Protein AF-A0A2E0UG61-F1 (afdb_monomer_lite)

Foldseek 3Di:
DVVVVVVVVVVVVVVVVVVVPPPPPPPPVVPPPLVVLVVPDDALVSLLVNLVVLLVLLVVLQVLLVVLCVVLVVCPPDPVPVSNVVSNVSSVVSNVSSVVSNVSSVVSNVVSVVRVVVVVPDDD

pLDDT: mean 83.46, std 20.03, range [43.41, 98.88]

Sequence (124 aa):
MKKSMLILAALALTLLAFSLNREIPTSAQEEVDITVLIETADTPEDHLKIAEYYEEQAVMMEKKATLHASMAKAYQGGKMAGMSTHCKNLAKESEASAEQYRTMAAEHKKMAQQKQGQDSQQPQ

Secondary structure (DSSP, 8-state):
-HHHHHHHHHHHHHHHHHTT-------------HHHHHHH--SHHHHHHHHHHHHHHHHHHHHHHHHHHHHHHHTTTSTTTHHHHHHHHHHHHHHHHHHHHHHHHHHHHHHHHHHHHHHTTS--

Radius of gyration: 26.96 Å; chains: 1; bounding box: 40×72×64 Å

Structure (mmCIF, N/CA/C/O backbone):
data_AF-A0A2E0UG61-F1
#
_entry.id   AF-A0A2E0UG61-F1
#
loop_
_atom_site.group_PDB
_atom_site.id
_atom_site.type_symbol
_atom_site.label_atom_id
_atom_site.label_alt_id
_atom_site.label_comp_id
_atom_site.label_asym_id
_atom_site.label_entity_id
_atom_site.label_seq_id
_atom_site.pdbx_PDB_ins_code
_atom_site.Cartn_x
_atom_site.Cartn_y
_atom_site.Cartn_z
_atom_site.occupancy
_atom_site.B_iso_or_equiv
_atom_site.auth_seq_id
_atom_site.auth_comp_id
_atom_site.auth_asym_id
_atom_site.auth_atom_id
_atom_site.pdbx_PDB_model_num
ATOM 1 N N . MET A 1 1 ? -16.057 -65.402 -20.283 1.00 52.69 1 MET A N 1
ATOM 2 C CA . MET A 1 1 ? -15.468 -64.339 -21.133 1.00 52.69 1 MET A CA 1
ATOM 3 C C . MET A 1 1 ? -16.431 -63.181 -21.408 1.00 52.69 1 MET A C 1
ATOM 5 O O . MET A 1 1 ? -16.090 -62.061 -21.065 1.00 52.69 1 MET A O 1
ATOM 9 N N . LYS A 1 2 ? -17.648 -63.411 -21.931 1.00 46.62 2 LYS A N 1
ATOM 10 C CA . LYS A 1 2 ? -18.603 -62.327 -22.276 1.00 46.62 2 LYS A CA 1
ATOM 11 C C . LYS A 1 2 ? -19.078 -61.473 -21.079 1.00 46.62 2 LYS A C 1
ATOM 13 O O . LYS A 1 2 ? -19.183 -60.263 -21.201 1.00 46.62 2 LYS A O 1
ATOM 18 N N . LYS A 1 3 ? -19.297 -62.086 -19.907 1.00 43.41 3 LYS A N 1
ATOM 19 C CA . LYS A 1 3 ? -19.720 -61.377 -18.678 1.00 43.41 3 LYS A CA 1
ATOM 20 C C . LYS A 1 3 ? -18.589 -60.553 -18.043 1.00 43.41 3 LYS A C 1
ATOM 22 O O . LYS A 1 3 ? -18.827 -59.438 -17.606 1.00 43.41 3 LYS A O 1
ATOM 27 N N . SER A 1 4 ? -17.353 -61.058 -18.072 1.00 51.38 4 SER A N 1
ATOM 28 C CA . SER A 1 4 ? -16.170 -60.322 -17.594 1.00 51.38 4 SER A CA 1
ATOM 29 C C . SER A 1 4 ? -15.842 -59.116 -18.480 1.00 51.38 4 SER A C 1
ATOM 31 O O . SER A 1 4 ? -15.456 -58.075 -17.966 1.00 51.38 4 SER A O 1
ATOM 33 N N . MET A 1 5 ? -16.062 -59.222 -19.794 1.00 54.22 5 MET A N 1
ATOM 34 C CA . MET A 1 5 ? -15.855 -58.118 -20.739 1.00 54.22 5 MET A CA 1
ATOM 35 C C . MET A 1 5 ? -16.894 -56.990 -20.571 1.00 54.22 5 MET A C 1
ATOM 37 O O . MET A 1 5 ? -16.555 -55.824 -20.736 1.00 54.22 5 MET A O 1
ATOM 41 N N . LEU A 1 6 ? -18.128 -57.318 -20.166 1.00 51.66 6 LEU A N 1
ATOM 42 C CA . LEU A 1 6 ? -19.165 -56.324 -19.848 1.00 51.66 6 LEU A CA 1
ATOM 43 C C . LEU A 1 6 ? -18.900 -55.584 -18.523 1.00 51.66 6 LEU A C 1
ATOM 45 O O . LEU A 1 6 ? -19.199 -54.399 -18.420 1.00 51.66 6 LEU A O 1
ATOM 49 N N . ILE A 1 7 ? -18.289 -56.244 -17.533 1.00 55.03 7 ILE A N 1
ATOM 50 C CA . ILE A 1 7 ? -17.947 -55.623 -16.238 1.00 55.03 7 ILE A CA 1
ATOM 51 C C . ILE A 1 7 ? -16.745 -54.669 -16.374 1.00 55.03 7 ILE A C 1
ATOM 53 O O . ILE A 1 7 ? -16.743 -53.592 -15.784 1.00 55.03 7 ILE A O 1
ATOM 57 N N . LEU A 1 8 ? -15.757 -55.013 -17.208 1.00 53.53 8 LEU A N 1
ATOM 58 C CA . LEU A 1 8 ? -14.617 -54.136 -17.515 1.00 53.53 8 LEU A CA 1
ATOM 59 C C . LEU A 1 8 ? -15.028 -52.877 -18.298 1.00 53.53 8 LEU A C 1
ATOM 61 O O . LEU A 1 8 ? -14.494 -51.800 -18.040 1.00 53.53 8 LEU A O 1
ATOM 65 N N . ALA A 1 9 ? -16.010 -52.984 -19.199 1.00 54.81 9 ALA A N 1
ATOM 66 C CA . ALA A 1 9 ? -16.546 -51.829 -19.921 1.00 54.81 9 ALA A CA 1
ATOM 67 C C . ALA A 1 9 ? -17.337 -50.872 -19.004 1.00 54.81 9 ALA A C 1
ATOM 69 O O . ALA A 1 9 ? -17.247 -49.656 -19.165 1.00 54.81 9 ALA A O 1
ATOM 70 N N . ALA A 1 10 ? -18.059 -51.402 -18.010 1.00 55.44 10 ALA A N 1
ATOM 71 C CA . ALA A 1 10 ? -18.806 -50.589 -17.049 1.00 55.44 10 ALA A CA 1
ATOM 72 C C . ALA A 1 10 ? -17.887 -49.808 -16.087 1.00 55.44 10 ALA A C 1
ATOM 74 O O . ALA A 1 10 ? -18.161 -48.644 -15.805 1.00 55.44 10 ALA A O 1
ATOM 75 N N . LEU A 1 11 ? -16.766 -50.401 -15.645 1.00 56.28 11 LEU A N 1
ATOM 76 C CA . LEU A 1 11 ? -15.794 -49.720 -14.774 1.00 56.28 11 LEU A CA 1
ATOM 77 C C . LEU A 1 11 ? -15.042 -48.580 -15.484 1.00 56.28 11 LEU A C 1
ATOM 79 O O . LEU A 1 11 ? -14.756 -47.546 -14.876 1.00 56.28 11 LEU A O 1
ATOM 83 N N . ALA A 1 12 ? -14.733 -48.752 -16.772 1.00 55.75 12 ALA A N 1
ATOM 84 C CA . ALA A 1 12 ? -14.054 -47.729 -17.564 1.00 55.75 12 ALA A CA 1
ATOM 85 C C . ALA A 1 12 ? -14.943 -46.495 -17.806 1.00 55.75 12 ALA A C 1
ATOM 87 O O . ALA A 1 12 ? -14.446 -45.370 -17.830 1.00 55.75 12 ALA A O 1
ATOM 88 N N . LEU A 1 13 ? -16.263 -46.687 -17.918 1.00 52.41 13 LEU A N 1
ATOM 89 C CA . LEU A 1 13 ? -17.209 -45.593 -18.141 1.00 52.41 13 LEU A CA 1
ATOM 90 C C . LEU A 1 13 ? -17.455 -44.758 -16.871 1.00 52.41 13 LEU A C 1
ATOM 92 O O . LEU A 1 13 ? -17.623 -43.544 -16.955 1.00 52.41 13 LEU A O 1
ATOM 96 N N . THR A 1 14 ? -17.395 -45.374 -15.685 1.00 53.66 14 THR A N 1
ATOM 97 C CA . THR A 1 14 ? -17.521 -44.658 -14.402 1.00 53.66 14 THR A CA 1
ATOM 98 C C . THR A 1 14 ? -16.285 -43.831 -14.042 1.00 53.66 14 THR A C 1
ATOM 100 O O . THR A 1 14 ? -16.418 -42.769 -13.438 1.00 53.66 14 THR A O 1
ATOM 103 N N . LEU A 1 15 ? -15.085 -44.262 -14.451 1.00 53.94 15 LEU A N 1
ATOM 104 C CA . LEU A 1 15 ? -13.848 -43.502 -14.220 1.00 53.94 15 LEU A CA 1
ATOM 105 C C . LEU A 1 15 ? -13.757 -42.246 -15.101 1.00 53.94 15 LEU A C 1
ATOM 107 O O . LEU A 1 15 ? -13.208 -41.239 -14.662 1.00 53.94 15 LEU A O 1
ATOM 111 N N . LEU A 1 16 ? -14.349 -42.268 -16.301 1.00 51.47 16 LEU A N 1
ATOM 112 C CA . LEU A 1 16 ? -14.376 -41.109 -17.200 1.00 51.47 16 LEU A CA 1
ATOM 113 C C . LEU A 1 16 ? -15.360 -40.016 -16.737 1.00 51.47 16 LEU A C 1
ATOM 115 O O . LEU A 1 16 ? -15.136 -38.835 -16.989 1.00 51.47 16 LEU A O 1
ATOM 119 N N . ALA A 1 17 ? -16.424 -40.392 -16.019 1.00 53.03 17 ALA A N 1
ATOM 120 C CA . ALA A 1 17 ? -17.412 -39.452 -15.485 1.00 53.03 17 ALA A CA 1
ATOM 121 C C . ALA A 1 17 ? -16.924 -38.694 -14.233 1.00 53.03 17 ALA A C 1
ATOM 123 O O . ALA A 1 17 ? -17.369 -37.575 -13.983 1.00 53.03 17 ALA A O 1
ATOM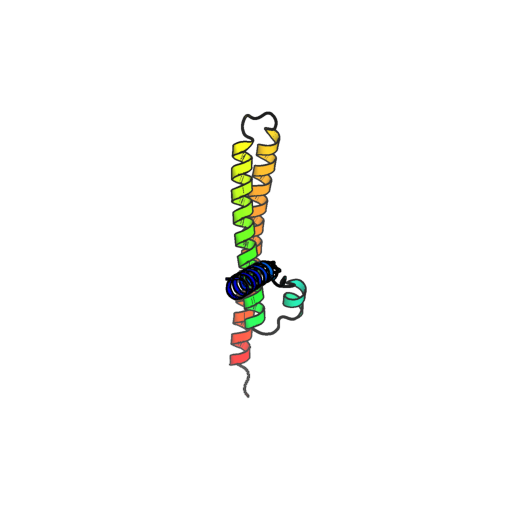 124 N N . PHE A 1 18 ? -15.983 -39.253 -13.463 1.00 49.22 18 PHE A N 1
ATOM 125 C CA . PHE A 1 18 ? -15.460 -38.595 -12.257 1.00 49.22 18 PHE A CA 1
ATOM 126 C C . PHE A 1 18 ? -14.503 -37.429 -12.573 1.00 49.22 18 PHE A C 1
ATOM 128 O O . PHE A 1 18 ? -14.308 -36.542 -11.747 1.00 49.22 18 PHE A O 1
ATOM 135 N N . SER A 1 19 ? -13.931 -37.377 -13.781 1.00 52.84 19 SER A N 1
ATOM 136 C CA . SER A 1 19 ? -13.015 -36.301 -14.189 1.00 52.84 19 SER A CA 1
ATOM 137 C C . SER A 1 19 ? -13.705 -34.999 -14.620 1.00 52.84 19 SER A C 1
ATOM 139 O O . SER A 1 19 ? -13.014 -34.003 -14.817 1.00 52.84 19 SER A O 1
ATOM 141 N N . LEU A 1 20 ? -15.037 -34.977 -14.752 1.00 53.56 20 LEU A N 1
ATOM 142 C CA . LEU A 1 20 ? -15.787 -33.794 -15.204 1.00 53.56 20 LEU A CA 1
ATOM 143 C C . LEU A 1 20 ? -16.350 -32.930 -14.061 1.00 53.56 20 LEU A C 1
ATOM 145 O O . LEU A 1 20 ? -16.763 -31.807 -14.318 1.00 53.56 20 LEU A O 1
ATOM 149 N N . ASN A 1 21 ? -16.307 -33.403 -12.810 1.00 51.12 21 ASN A N 1
ATOM 150 C CA . ASN A 1 21 ? -16.753 -32.651 -11.623 1.00 51.12 21 ASN A CA 1
ATOM 151 C C . ASN A 1 21 ? -15.581 -32.115 -10.798 1.00 51.12 21 ASN A C 1
ATOM 153 O O . ASN A 1 21 ? -15.651 -32.013 -9.574 1.00 51.12 21 ASN A O 1
ATOM 157 N N . ARG A 1 22 ? -14.461 -31.805 -11.452 1.00 51.28 22 ARG A N 1
ATOM 158 C CA . ARG A 1 22 ? -13.411 -31.043 -10.793 1.00 51.28 22 ARG A CA 1
ATOM 159 C C . ARG A 1 22 ? -13.843 -29.585 -10.860 1.00 51.28 22 ARG A C 1
ATOM 161 O O . ARG A 1 22 ? -13.502 -28.892 -11.813 1.00 51.28 22 ARG A O 1
ATOM 168 N N . GLU A 1 23 ? -14.635 -29.157 -9.878 1.00 54.59 23 GLU A N 1
ATOM 169 C CA . GLU A 1 23 ? -14.790 -27.737 -9.586 1.00 54.59 23 GLU A CA 1
ATOM 170 C C . GLU A 1 23 ? -13.373 -27.193 -9.427 1.00 54.59 23 GLU A C 1
ATOM 172 O O . GLU A 1 23 ? -12.659 -27.522 -8.480 1.00 54.59 23 GLU A O 1
ATOM 177 N N . ILE A 1 24 ? -12.896 -26.475 -10.443 1.00 58.31 24 ILE A N 1
ATOM 178 C CA . ILE A 1 24 ? -11.732 -25.625 -10.276 1.00 58.31 24 ILE A CA 1
ATOM 179 C C . ILE A 1 24 ? -12.219 -24.626 -9.235 1.00 58.31 24 ILE A C 1
ATOM 181 O O . ILE A 1 24 ? -13.191 -23.928 -9.538 1.00 58.31 24 ILE A O 1
ATOM 185 N N . PRO A 1 25 ? -11.639 -24.570 -8.021 1.00 51.81 25 PRO A N 1
ATOM 186 C CA . PRO A 1 25 ? -11.906 -23.453 -7.145 1.00 51.81 25 PRO A CA 1
ATOM 187 C C . PRO A 1 25 ? -11.392 -22.231 -7.900 1.00 51.81 25 PRO A C 1
ATOM 189 O O . PRO A 1 25 ? -10.201 -21.917 -7.897 1.00 51.81 25 PRO A O 1
ATOM 192 N N . THR A 1 26 ? -12.285 -21.583 -8.644 1.00 46.66 26 THR A N 1
ATOM 193 C CA . THR A 1 26 ? -12.119 -20.196 -9.019 1.00 46.66 26 THR A CA 1
ATOM 194 C C . THR A 1 26 ? -11.966 -19.522 -7.679 1.00 46.66 26 THR A C 1
ATOM 196 O O . THR A 1 26 ? -12.902 -19.494 -6.885 1.00 46.66 26 THR A O 1
ATOM 199 N N . SER A 1 27 ? -10.751 -19.069 -7.394 1.00 51.16 27 SER A N 1
ATOM 200 C CA . SER A 1 27 ? -10.469 -18.152 -6.305 1.00 51.16 27 SER A CA 1
ATOM 201 C C . SER A 1 27 ? -11.178 -16.833 -6.625 1.00 51.16 27 SER A C 1
ATOM 203 O O . SER A 1 27 ? -10.537 -15.821 -6.889 1.00 51.16 27 SER A O 1
ATOM 205 N N . ALA A 1 28 ? -12.509 -16.846 -6.633 1.00 47.16 28 ALA A N 1
ATOM 206 C CA . ALA A 1 28 ? -13.290 -15.710 -6.219 1.00 47.16 28 ALA A CA 1
ATOM 207 C C . ALA A 1 28 ? -12.990 -15.607 -4.725 1.00 47.16 28 ALA A C 1
ATOM 209 O O . ALA A 1 28 ? -13.673 -16.197 -3.894 1.00 47.16 28 ALA A O 1
ATOM 210 N N . GLN A 1 29 ? -11.855 -14.974 -4.409 1.00 51.19 29 GLN A N 1
ATOM 211 C CA . GLN A 1 29 ? -11.703 -14.340 -3.111 1.00 51.19 29 GLN A CA 1
ATOM 212 C C . GLN A 1 29 ? -12.972 -13.504 -2.976 1.00 51.19 29 GLN A C 1
ATOM 214 O O . GLN A 1 29 ? -13.282 -12.740 -3.892 1.00 51.19 29 GLN A O 1
ATOM 219 N N . GLU A 1 30 ? -13.753 -13.744 -1.932 1.00 57.78 30 GLU A N 1
ATOM 220 C CA . GLU A 1 30 ? -14.833 -12.839 -1.574 1.00 57.78 30 GLU A CA 1
ATOM 221 C C . GLU A 1 30 ? -14.197 -11.451 -1.475 1.00 57.78 30 GLU A C 1
ATOM 223 O O . GLU A 1 30 ? -13.320 -11.222 -0.642 1.00 57.78 30 GLU A O 1
ATOM 228 N N . GLU A 1 31 ? -14.492 -10.589 -2.450 1.00 64.69 31 GLU A N 1
ATOM 229 C CA . GLU A 1 31 ? -13.857 -9.283 -2.543 1.00 64.69 31 GLU A CA 1
ATOM 230 C C . GLU A 1 31 ? -14.373 -8.480 -1.354 1.00 64.69 31 GLU A C 1
ATOM 232 O O . GLU A 1 31 ? -15.559 -8.156 -1.282 1.00 64.69 31 GLU A O 1
ATOM 237 N N . VAL A 1 32 ? -13.502 -8.246 -0.370 1.00 73.44 32 VAL A N 1
ATOM 238 C CA . VAL A 1 32 ? -13.841 -7.431 0.793 1.00 73.44 32 VAL A CA 1
ATOM 239 C C . VAL A 1 32 ? -14.184 -6.043 0.274 1.00 73.44 32 VAL A C 1
ATOM 241 O O . VAL A 1 32 ? -13.309 -5.323 -0.211 1.00 73.44 32 VAL A O 1
ATOM 244 N N . ASP A 1 33 ? -15.455 -5.663 0.383 1.00 90.19 33 ASP A N 1
ATOM 245 C CA . ASP A 1 33 ? -15.863 -4.298 0.097 1.00 90.19 33 ASP A CA 1
ATOM 246 C C . ASP A 1 33 ? -15.366 -3.399 1.231 1.00 90.19 33 ASP A C 1
ATOM 248 O O . ASP A 1 33 ? -16.001 -3.226 2.276 1.00 90.19 33 ASP A O 1
ATOM 252 N N . ILE A 1 34 ? -14.174 -2.845 1.021 1.00 93.94 34 ILE A N 1
ATOM 253 C CA . ILE A 1 34 ? -13.533 -1.954 1.979 1.00 93.94 34 ILE A CA 1
ATOM 254 C C . ILE A 1 34 ? -14.397 -0.727 2.285 1.00 93.94 34 ILE A C 1
ATOM 256 O O . ILE A 1 34 ? -14.310 -0.194 3.388 1.00 93.94 34 ILE A O 1
ATOM 260 N N . THR A 1 35 ? -15.245 -0.284 1.349 1.00 95.06 35 THR A N 1
ATOM 261 C CA . THR A 1 35 ? -16.105 0.884 1.572 1.00 95.06 35 THR A CA 1
ATOM 262 C C . THR A 1 35 ? -17.159 0.578 2.626 1.00 95.06 35 THR A C 1
ATOM 264 O O . THR A 1 35 ? -17.264 1.320 3.600 1.00 95.06 35 THR A O 1
ATOM 267 N N . VAL A 1 36 ? -17.820 -0.580 2.523 1.00 94.44 36 VAL A N 1
ATOM 268 C CA . VAL A 1 36 ? -18.751 -1.073 3.546 1.00 94.44 36 VAL A CA 1
ATOM 269 C C . VAL A 1 36 ? -18.034 -1.245 4.881 1.00 94.44 36 VAL A C 1
ATOM 271 O O . VAL A 1 36 ? -18.524 -0.770 5.900 1.00 94.44 36 VAL A O 1
ATOM 274 N N . LEU A 1 37 ? -16.848 -1.863 4.888 1.00 94.00 37 LEU A N 1
ATOM 275 C CA . LEU A 1 37 ? -16.105 -2.091 6.127 1.00 94.00 37 LEU A CA 1
ATOM 276 C C . LEU A 1 37 ? -15.747 -0.771 6.833 1.00 94.00 37 LEU A C 1
ATOM 278 O O . LEU A 1 37 ? -15.881 -0.685 8.050 1.00 94.00 37 LEU A O 1
ATOM 282 N N . ILE A 1 38 ? -15.345 0.263 6.085 1.00 96.31 38 ILE A N 1
ATOM 283 C CA . ILE A 1 38 ? -15.078 1.610 6.617 1.00 96.31 38 ILE A CA 1
ATOM 284 C C . ILE A 1 38 ? -16.352 2.261 7.159 1.00 96.31 38 ILE A C 1
ATOM 286 O O . ILE A 1 38 ? -16.313 2.854 8.234 1.00 96.31 38 ILE A O 1
ATOM 290 N N . GLU A 1 39 ? -17.464 2.166 6.428 1.00 96.94 39 GLU A N 1
ATOM 291 C CA . GLU A 1 39 ? -18.738 2.780 6.814 1.00 96.94 39 GLU A CA 1
ATOM 292 C C . GLU A 1 39 ? -19.334 2.158 8.080 1.00 96.94 39 GLU A C 1
ATOM 294 O O . GLU A 1 39 ? -19.957 2.863 8.875 1.00 96.94 39 GLU A O 1
ATOM 299 N N . THR A 1 40 ? -19.147 0.851 8.279 1.00 95.62 40 THR A N 1
ATOM 300 C CA . THR A 1 40 ? -19.785 0.107 9.371 1.00 95.62 40 THR A CA 1
ATOM 301 C C . THR A 1 40 ? -18.861 -0.221 10.541 1.00 95.62 40 THR A C 1
ATOM 303 O O . THR A 1 40 ? -19.325 -0.832 11.501 1.00 95.62 40 THR A O 1
ATOM 306 N N . ALA A 1 41 ? -17.569 0.115 10.479 1.00 96.50 41 ALA A N 1
ATOM 307 C CA . ALA A 1 41 ? -16.621 -0.237 11.535 1.00 96.50 41 ALA A CA 1
ATOM 308 C C . ALA A 1 41 ? -16.972 0.429 12.870 1.00 96.50 41 ALA A C 1
ATOM 310 O O . ALA A 1 41 ? -16.968 1.655 12.987 1.00 96.50 41 ALA A O 1
ATOM 311 N N . ASP A 1 42 ? -17.202 -0.394 13.894 1.00 95.44 42 ASP A N 1
ATOM 312 C CA . ASP A 1 42 ? -17.493 0.091 15.244 1.00 95.44 42 ASP A CA 1
ATOM 313 C C . ASP A 1 42 ? -16.698 -0.637 16.329 1.00 95.44 42 ASP A C 1
ATOM 315 O O . ASP A 1 42 ? -16.421 -0.071 17.383 1.00 95.44 42 ASP A O 1
ATOM 319 N N . THR A 1 43 ? -16.258 -1.865 16.086 1.00 96.25 43 THR A N 1
ATOM 320 C CA . THR A 1 43 ? -15.468 -2.604 17.075 1.00 96.25 43 THR A CA 1
ATOM 321 C C . THR A 1 43 ? -13.966 -2.410 16.847 1.00 96.25 43 THR A C 1
ATOM 323 O O . THR A 1 43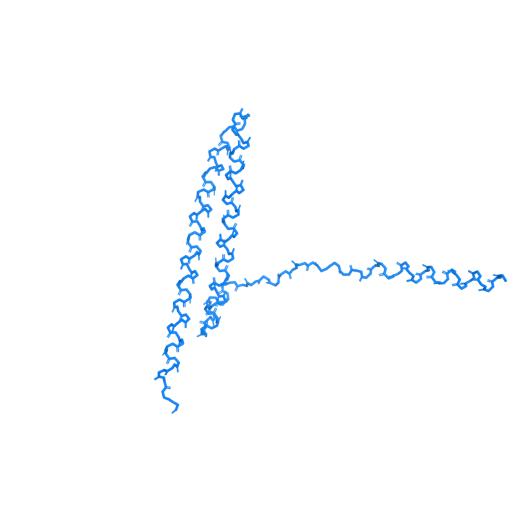 ? -13.533 -2.097 15.729 1.00 96.25 43 THR A O 1
ATOM 326 N N . PRO A 1 44 ? -13.122 -2.608 17.876 1.00 97.62 44 PRO A N 1
ATOM 327 C CA . PRO A 1 44 ? -11.680 -2.709 17.677 1.00 97.62 44 PRO A CA 1
ATOM 328 C C . PRO A 1 44 ? -11.294 -3.705 16.580 1.00 97.62 44 PRO A C 1
ATOM 330 O O . PRO A 1 44 ? -10.401 -3.431 15.779 1.00 97.62 44 PRO A O 1
ATOM 333 N N . GLU A 1 45 ? -11.988 -4.839 16.518 1.00 96.31 45 GLU A N 1
ATOM 334 C CA . GLU A 1 45 ? -11.773 -5.895 15.536 1.00 96.31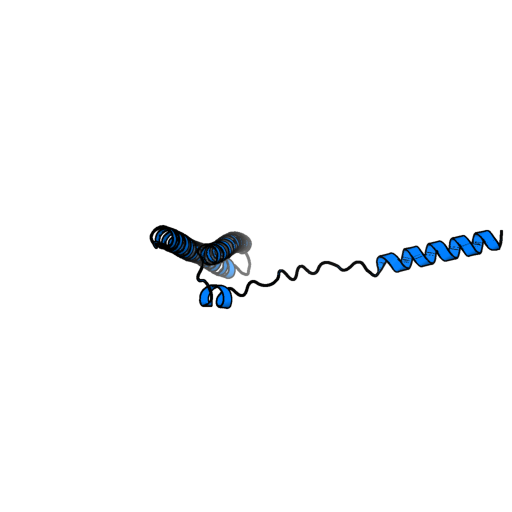 45 GLU A CA 1
ATOM 335 C C . GLU A 1 45 ? -12.070 -5.417 14.110 1.00 96.31 45 GLU A C 1
ATOM 337 O O . GLU A 1 45 ? -11.315 -5.748 13.195 1.00 96.31 45 GLU A O 1
ATOM 342 N N . ASP A 1 46 ? -13.109 -4.603 13.905 1.00 96.56 46 ASP A N 1
ATOM 343 C CA . ASP A 1 46 ? -13.421 -4.035 12.586 1.00 96.56 46 ASP A CA 1
ATOM 344 C C . ASP A 1 46 ? -12.312 -3.098 12.106 1.00 96.56 46 ASP A C 1
ATOM 346 O O . ASP A 1 46 ? -11.841 -3.206 10.972 1.00 96.56 46 ASP A O 1
ATOM 350 N N . HIS A 1 47 ? -11.820 -2.223 12.987 1.00 97.88 47 HIS A N 1
ATOM 351 C CA . HIS A 1 47 ? -10.698 -1.354 12.644 1.00 97.88 47 HIS A CA 1
ATOM 352 C C . HIS A 1 47 ? -9.415 -2.152 12.366 1.00 97.88 47 HIS A C 1
ATOM 354 O O . HIS A 1 47 ? -8.665 -1.790 11.460 1.00 97.88 47 HIS A O 1
ATOM 360 N N . LEU A 1 48 ? -9.162 -3.254 13.078 1.00 97.81 48 LEU A N 1
ATOM 361 C CA . LEU A 1 48 ? -8.015 -4.121 12.791 1.00 97.81 48 LEU A CA 1
ATOM 362 C C . LEU A 1 48 ? -8.127 -4.811 11.425 1.00 97.81 48 LEU A C 1
ATOM 364 O O . LEU A 1 48 ? -7.123 -4.873 10.717 1.00 97.81 48 LEU A O 1
ATOM 368 N N . LYS A 1 49 ? -9.324 -5.247 11.013 1.00 96.88 49 LYS A N 1
ATOM 369 C CA . LYS A 1 49 ? -9.552 -5.800 9.664 1.00 96.88 49 LYS A CA 1
ATOM 370 C C . LYS A 1 49 ? -9.279 -4.770 8.567 1.00 96.88 49 LYS A C 1
ATOM 372 O O . LYS A 1 49 ? -8.632 -5.087 7.574 1.00 96.88 49 LYS A O 1
ATOM 377 N N . ILE A 1 50 ? -9.713 -3.519 8.751 1.00 97.75 50 ILE A N 1
ATOM 378 C CA . ILE A 1 50 ? -9.402 -2.439 7.795 1.00 97.75 50 ILE A CA 1
ATOM 379 C C . ILE A 1 50 ? -7.892 -2.190 7.731 1.00 97.75 50 ILE A C 1
ATOM 381 O O . ILE A 1 50 ? -7.332 -1.986 6.654 1.00 97.75 50 ILE A O 1
ATOM 385 N N . ALA A 1 51 ? -7.217 -2.216 8.882 1.00 98.31 51 ALA A N 1
ATOM 386 C CA . ALA A 1 51 ? -5.774 -2.051 8.915 1.00 98.31 51 ALA A CA 1
ATOM 387 C C . ALA A 1 51 ? -5.049 -3.175 8.165 1.00 98.31 51 ALA A C 1
ATOM 389 O O . ALA A 1 51 ? -4.108 -2.890 7.432 1.00 98.31 51 ALA A O 1
ATOM 390 N N . GLU A 1 52 ? -5.485 -4.425 8.324 1.00 97.75 52 GLU A N 1
ATOM 391 C CA . GLU A 1 52 ? -4.951 -5.570 7.582 1.00 97.75 52 GLU A CA 1
ATOM 392 C C . GLU A 1 52 ? -5.134 -5.396 6.071 1.00 97.75 52 GLU A C 1
ATOM 394 O O . GLU A 1 52 ? -4.148 -5.481 5.340 1.00 97.75 52 GLU A O 1
ATOM 399 N N . TYR A 1 53 ? -6.337 -5.024 5.620 1.00 97.31 53 TYR A N 1
ATOM 400 C CA . TYR A 1 53 ? -6.589 -4.713 4.211 1.00 97.31 53 TYR A CA 1
ATOM 401 C C . TYR A 1 53 ? -5.593 -3.676 3.676 1.00 97.31 53 TYR A C 1
ATOM 403 O O . TYR A 1 53 ? -4.956 -3.885 2.645 1.00 97.31 53 TYR A O 1
ATOM 411 N N . TYR A 1 54 ? -5.391 -2.561 4.381 1.00 98.38 54 TYR A N 1
ATOM 412 C CA . TYR A 1 54 ? -4.447 -1.546 3.917 1.00 98.38 54 TYR A CA 1
ATOM 413 C C . TYR A 1 54 ? -2.983 -2.008 3.948 1.00 98.38 54 TYR A C 1
ATOM 415 O O . TYR A 1 54 ? -2.218 -1.627 3.063 1.00 98.38 54 TYR A O 1
ATOM 423 N N . GLU A 1 55 ? -2.574 -2.867 4.885 1.00 98.62 55 GLU A N 1
ATOM 424 C CA . GLU A 1 55 ? -1.234 -3.474 4.849 1.00 98.62 55 GLU A CA 1
ATOM 425 C C . GLU A 1 55 ? -1.055 -4.382 3.624 1.00 98.62 55 GLU A C 1
ATOM 427 O O . GLU A 1 55 ? -0.007 -4.343 2.972 1.00 98.62 55 GLU A O 1
ATOM 432 N N . GLU A 1 56 ? -2.076 -5.158 3.255 1.00 97.69 56 GLU A N 1
ATOM 433 C C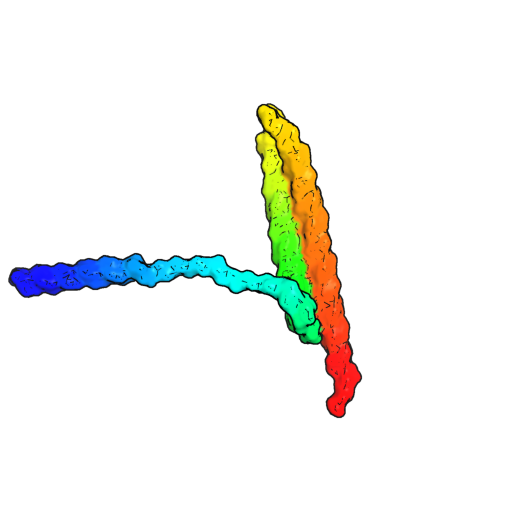A . GLU A 1 56 ? -2.052 -5.966 2.034 1.00 97.69 56 GLU A CA 1
ATOM 434 C C . GLU A 1 56 ? -1.928 -5.087 0.784 1.00 97.69 56 GLU A C 1
ATOM 436 O O . GLU A 1 56 ? -1.090 -5.355 -0.086 1.00 97.69 56 GLU A O 1
ATOM 441 N N . GLN A 1 57 ? -2.681 -3.984 0.722 1.00 97.81 57 GLN A N 1
ATOM 442 C CA . GLN A 1 57 ? -2.587 -3.022 -0.378 1.00 97.81 57 GLN A CA 1
ATOM 443 C C . GLN A 1 57 ? -1.204 -2.364 -0.450 1.00 97.81 57 GLN A C 1
ATOM 445 O O . GLN A 1 57 ? -0.662 -2.211 -1.551 1.00 97.81 57 GLN A O 1
ATOM 450 N N . ALA A 1 58 ? -0.586 -2.048 0.692 1.00 98.69 58 ALA A N 1
ATOM 451 C CA . ALA A 1 58 ? 0.782 -1.540 0.739 1.00 98.69 58 ALA A CA 1
ATOM 452 C C . ALA A 1 58 ? 1.776 -2.541 0.131 1.00 98.69 58 ALA A C 1
ATOM 454 O O . ALA A 1 58 ? 2.539 -2.188 -0.771 1.00 98.69 58 ALA A O 1
ATOM 455 N N . VAL A 1 59 ? 1.709 -3.812 0.539 1.00 98.62 59 VAL A N 1
ATOM 456 C CA . VAL A 1 59 ? 2.554 -4.887 -0.012 1.00 98.62 59 VAL A CA 1
ATOM 457 C C . VAL A 1 59 ? 2.318 -5.066 -1.514 1.00 98.62 59 VAL A C 1
ATOM 459 O O . VAL A 1 59 ? 3.256 -5.291 -2.286 1.00 98.62 59 VAL A O 1
ATOM 462 N N . MET A 1 60 ? 1.071 -4.955 -1.970 1.00 98.31 60 MET A N 1
ATOM 463 C CA . MET A 1 60 ? 0.751 -5.013 -3.395 1.00 98.31 60 MET A CA 1
ATOM 464 C C . MET A 1 60 ? 1.353 -3.837 -4.170 1.00 98.31 60 MET A C 1
ATOM 466 O O . MET A 1 60 ? 1.843 -4.035 -5.285 1.00 98.31 60 MET A O 1
ATOM 470 N N . MET A 1 61 ? 1.370 -2.630 -3.601 1.00 98.69 61 MET A N 1
ATOM 471 C CA . MET A 1 61 ? 2.002 -1.471 -4.235 1.00 98.69 61 MET A CA 1
ATOM 472 C C . MET A 1 61 ? 3.532 -1.581 -4.251 1.00 98.69 61 MET A C 1
ATOM 474 O O . MET A 1 61 ? 4.140 -1.268 -5.271 1.00 98.69 61 MET A O 1
ATOM 478 N N . GLU A 1 62 ? 4.163 -2.138 -3.217 1.00 98.75 62 GLU A N 1
ATOM 479 C CA . GLU A 1 62 ? 5.609 -2.433 -3.211 1.00 98.75 62 GLU A CA 1
ATOM 480 C C . GLU A 1 62 ? 5.999 -3.429 -4.320 1.00 98.75 62 GLU A C 1
ATOM 482 O O . GLU A 1 62 ? 7.006 -3.264 -5.023 1.00 98.75 62 GLU A O 1
ATOM 487 N N . LYS A 1 63 ? 5.158 -4.446 -4.552 1.00 98.75 63 LYS A N 1
ATOM 488 C CA . LYS A 1 63 ? 5.329 -5.375 -5.681 1.00 98.75 63 LYS A CA 1
ATOM 489 C C . LYS A 1 63 ? 5.202 -4.653 -7.025 1.00 98.75 63 LYS A C 1
ATOM 491 O O . LYS A 1 63 ? 6.014 -4.899 -7.919 1.00 98.75 63 LYS A O 1
ATOM 496 N N . LYS A 1 64 ? 4.230 -3.742 -7.176 1.00 98.69 64 LYS A N 1
ATOM 497 C CA . LYS A 1 64 ? 4.087 -2.918 -8.392 1.00 98.69 64 LYS A CA 1
ATOM 498 C C . LYS A 1 64 ? 5.284 -1.992 -8.599 1.00 98.69 64 LYS A C 1
ATOM 500 O O . LYS A 1 64 ? 5.774 -1.899 -9.723 1.00 98.69 64 LYS A O 1
ATOM 505 N N . ALA A 1 65 ? 5.805 -1.383 -7.535 1.00 98.81 65 ALA A N 1
ATOM 506 C CA . ALA A 1 65 ? 7.012 -0.568 -7.593 1.00 98.81 65 ALA A CA 1
ATOM 507 C C . ALA A 1 65 ? 8.199 -1.369 -8.139 1.00 98.81 65 ALA A C 1
ATOM 509 O O . ALA A 1 65 ? 8.837 -0.969 -9.116 1.00 98.81 65 ALA A O 1
ATOM 510 N N . THR A 1 66 ? 8.427 -2.561 -7.583 1.00 98.75 66 THR A N 1
ATOM 511 C CA . THR A 1 66 ? 9.495 -3.473 -8.016 1.00 98.75 66 THR A CA 1
ATOM 512 C C . THR A 1 66 ? 9.332 -3.900 -9.478 1.00 98.75 66 THR A C 1
ATOM 514 O O . THR A 1 66 ? 10.304 -3.930 -10.246 1.00 98.75 66 THR A O 1
ATOM 517 N N . LEU A 1 67 ? 8.098 -4.205 -9.891 1.00 98.62 67 LEU A N 1
ATOM 518 C CA . LEU A 1 67 ? 7.779 -4.554 -11.273 1.00 98.62 67 LEU A CA 1
ATOM 519 C C . LEU A 1 67 ? 8.108 -3.395 -12.220 1.00 98.62 67 LEU A C 1
ATOM 521 O O . LEU A 1 67 ? 8.827 -3.583 -13.203 1.00 98.62 67 LEU A O 1
ATOM 525 N N . HIS A 1 68 ? 7.637 -2.187 -11.913 1.00 98.75 68 HIS A N 1
ATOM 526 C CA . HIS A 1 68 ? 7.871 -1.014 -12.747 1.00 98.75 68 HIS A CA 1
ATOM 527 C C . HIS A 1 68 ? 9.343 -0.591 -12.772 1.00 98.75 68 HIS A C 1
ATOM 529 O O . HIS A 1 68 ? 9.850 -0.238 -13.838 1.00 98.75 68 HIS A O 1
ATOM 535 N N . ALA A 1 69 ? 10.082 -0.727 -11.671 1.00 98.50 69 ALA A N 1
ATOM 536 C CA . ALA A 1 69 ? 11.530 -0.531 -11.664 1.00 98.50 69 ALA A CA 1
ATOM 537 C C . ALA A 1 69 ? 12.247 -1.527 -12.600 1.00 98.50 69 ALA A C 1
ATOM 539 O O . ALA A 1 69 ? 13.145 -1.150 -13.362 1.00 98.50 69 ALA A O 1
ATOM 540 N N . SER A 1 70 ? 11.805 -2.788 -12.614 1.00 98.25 70 SER A N 1
ATOM 541 C CA . SER A 1 70 ? 12.337 -3.821 -13.514 1.00 98.25 70 SER A CA 1
ATOM 542 C C . SER A 1 70 ? 12.023 -3.517 -14.982 1.00 98.25 70 SER A C 1
ATOM 544 O O . SER A 1 70 ? 12.909 -3.589 -15.838 1.00 98.25 70 SER A O 1
ATOM 546 N N . MET A 1 71 ? 10.791 -3.091 -15.277 1.00 97.44 71 MET A N 1
ATOM 547 C CA . MET A 1 71 ? 10.388 -2.646 -16.616 1.00 97.44 71 MET A CA 1
ATOM 548 C C . MET A 1 71 ? 11.199 -1.432 -17.071 1.00 97.44 71 MET A C 1
ATOM 550 O O . MET A 1 71 ? 11.670 -1.389 -18.207 1.00 97.44 71 MET A O 1
ATOM 554 N N . ALA A 1 72 ? 11.424 -0.466 -16.177 1.00 97.69 72 ALA A N 1
ATOM 555 C CA . ALA A 1 72 ? 12.233 0.705 -16.473 1.00 97.69 72 ALA A CA 1
ATOM 556 C C . ALA A 1 72 ? 13.642 0.319 -16.923 1.00 97.69 72 ALA A C 1
ATOM 558 O O . ALA A 1 72 ? 14.150 0.925 -17.866 1.00 97.69 72 ALA A O 1
ATOM 559 N N . LYS A 1 73 ? 14.258 -0.684 -16.279 1.00 96.50 73 LYS A N 1
ATOM 560 C CA . LYS A 1 73 ? 15.562 -1.236 -16.671 1.00 96.50 73 LYS A CA 1
ATOM 561 C C . LYS A 1 73 ? 15.500 -1.929 -18.033 1.00 96.50 73 LYS A C 1
ATOM 563 O O . LYS A 1 73 ? 16.372 -1.686 -18.858 1.00 96.50 73 LYS A O 1
ATOM 568 N N . ALA A 1 74 ? 14.465 -2.727 -18.292 1.00 96.12 74 ALA A N 1
ATOM 569 C CA . ALA A 1 74 ? 14.297 -3.429 -19.566 1.00 96.12 74 ALA A CA 1
ATOM 570 C C . ALA A 1 74 ? 14.139 -2.477 -20.768 1.00 96.12 74 ALA A C 1
ATOM 572 O O . ALA A 1 74 ? 14.616 -2.777 -21.859 1.00 96.12 74 ALA A O 1
ATOM 573 N N . TYR A 1 75 ? 13.517 -1.312 -20.572 1.00 96.62 75 TYR A N 1
ATOM 574 C CA . TYR A 1 75 ? 13.372 -0.298 -21.622 1.00 96.62 75 TYR A CA 1
ATOM 575 C C . TYR A 1 75 ? 14.639 0.538 -21.883 1.00 96.62 75 TYR A C 1
ATOM 577 O O . TYR A 1 75 ? 14.665 1.305 -22.850 1.00 96.62 75 TYR A O 1
ATOM 585 N N . GLN A 1 76 ? 15.689 0.430 -21.060 1.00 92.44 76 GLN A N 1
ATOM 586 C CA . GLN A 1 76 ? 16.913 1.222 -21.242 1.00 92.44 76 GLN A CA 1
ATOM 587 C C . GLN A 1 76 ? 17.619 0.866 -22.554 1.00 92.44 76 GLN A C 1
ATOM 589 O O . GLN A 1 76 ? 17.823 -0.301 -22.870 1.00 92.44 76 GLN A O 1
ATOM 594 N N . GLY A 1 77 ? 18.002 1.889 -23.325 1.00 83.69 77 GLY A N 1
ATOM 595 C CA . GLY A 1 77 ? 18.746 1.720 -24.581 1.00 83.69 77 GLY A CA 1
ATOM 596 C C . GLY A 1 77 ? 17.951 1.094 -25.736 1.00 83.69 77 GLY A C 1
ATOM 597 O O . GLY A 1 77 ? 18.506 0.899 -26.814 1.00 83.69 77 GLY A O 1
ATOM 598 N N . GLY A 1 78 ? 16.664 0.790 -25.539 1.00 86.19 78 GLY A N 1
ATOM 599 C CA . GLY A 1 78 ? 15.782 0.254 -26.574 1.00 86.19 78 GLY A CA 1
ATOM 600 C C . GLY A 1 78 ? 15.079 1.335 -27.403 1.00 86.19 78 GLY A C 1
ATOM 601 O O . GLY A 1 78 ? 15.090 2.519 -27.070 1.00 86.19 78 GLY A O 1
ATOM 602 N N . LYS A 1 79 ? 14.370 0.910 -28.460 1.00 86.75 79 LYS A N 1
ATOM 603 C CA . LYS A 1 79 ? 13.557 1.798 -29.323 1.00 86.75 79 LYS A CA 1
ATOM 604 C C . LYS A 1 79 ? 12.475 2.577 -28.558 1.00 86.75 79 LYS A C 1
ATOM 606 O O . LYS A 1 79 ? 12.038 3.623 -29.017 1.00 86.75 79 LYS A O 1
ATOM 611 N N . MET A 1 80 ? 12.075 2.077 -27.389 1.00 91.88 80 MET A N 1
ATOM 612 C CA . MET A 1 80 ? 11.069 2.672 -26.505 1.00 91.88 80 MET A CA 1
ATOM 613 C C . MET A 1 80 ? 11.704 3.312 -25.260 1.00 91.88 80 MET A C 1
ATOM 615 O O . MET A 1 80 ? 11.133 3.241 -24.177 1.00 91.88 80 MET A O 1
ATOM 619 N N . ALA A 1 81 ? 12.884 3.932 -25.380 1.00 88.81 81 ALA A N 1
ATOM 620 C CA . ALA A 1 81 ? 13.622 4.492 -24.239 1.00 88.81 81 ALA A CA 1
ATOM 621 C C . ALA A 1 81 ? 12.796 5.460 -23.362 1.00 88.81 81 ALA A C 1
ATOM 623 O O . ALA A 1 81 ? 12.983 5.487 -22.146 1.00 88.81 81 ALA A O 1
ATOM 624 N N . GLY A 1 82 ? 11.831 6.193 -23.936 1.00 93.00 82 GLY A N 1
ATOM 625 C CA . GLY A 1 82 ? 10.898 7.042 -23.177 1.00 93.00 82 GLY A CA 1
ATOM 626 C C . GLY A 1 82 ? 10.048 6.275 -22.152 1.00 93.00 82 GLY A C 1
ATOM 627 O O . GLY A 1 82 ? 9.740 6.803 -21.082 1.00 93.00 82 GLY A O 1
ATOM 628 N N . MET A 1 83 ? 9.759 4.995 -22.412 1.00 97.00 83 MET A N 1
ATOM 629 C CA . MET A 1 83 ? 9.055 4.121 -21.469 1.00 97.00 83 MET A CA 1
ATOM 630 C C . MET A 1 83 ? 9.887 3.799 -20.228 1.00 97.00 83 MET A C 1
ATOM 632 O O . MET A 1 83 ? 9.312 3.479 -19.190 1.00 97.00 83 MET A O 1
ATOM 636 N N . SER A 1 84 ? 11.219 3.933 -20.293 1.00 97.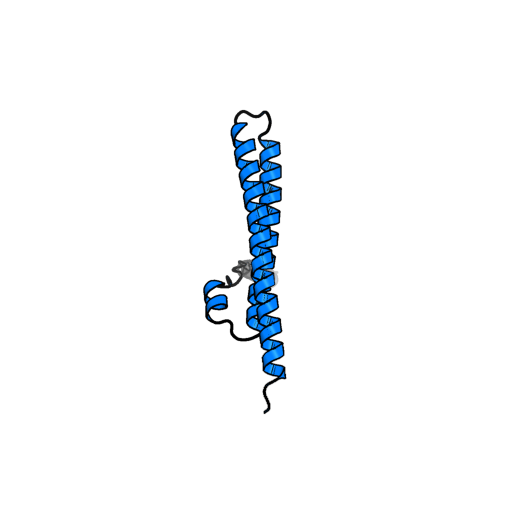19 84 SER A N 1
ATOM 637 C CA . SER A 1 84 ? 12.071 3.800 -19.109 1.00 97.19 84 SER A CA 1
ATOM 638 C C . SER A 1 84 ? 11.716 4.863 -18.070 1.00 97.19 84 SER A C 1
ATOM 640 O O . SER A 1 84 ? 11.477 4.528 -16.913 1.00 97.19 84 SER A O 1
ATOM 642 N N . THR A 1 85 ? 11.604 6.129 -18.483 1.00 96.12 85 THR A N 1
ATOM 643 C CA . THR A 1 85 ? 11.212 7.233 -17.592 1.00 96.12 85 THR A CA 1
ATOM 644 C C . THR A 1 85 ? 9.782 7.070 -17.092 1.00 96.12 85 THR A C 1
ATOM 646 O O . THR A 1 85 ? 9.544 7.216 -15.899 1.00 96.12 85 THR A O 1
ATOM 649 N N . HIS A 1 86 ? 8.846 6.697 -17.970 1.00 97.50 86 HIS A N 1
ATOM 650 C CA . HIS A 1 86 ? 7.464 6.431 -17.565 1.00 97.50 86 HIS A CA 1
ATOM 651 C C . HIS A 1 86 ? 7.387 5.357 -16.467 1.00 97.50 86 HIS A C 1
ATOM 653 O O . HIS A 1 86 ? 6.768 5.575 -15.430 1.00 97.50 86 HIS A O 1
ATOM 659 N N . CYS A 1 87 ? 8.089 4.232 -16.642 1.00 98.38 87 CYS A N 1
ATOM 660 C CA . CYS A 1 87 ? 8.108 3.167 -15.642 1.00 98.38 87 CYS A CA 1
ATOM 661 C C . CYS A 1 87 ? 8.818 3.588 -14.342 1.00 98.38 87 CYS A C 1
ATOM 663 O O . CYS A 1 87 ? 8.401 3.162 -13.272 1.00 98.38 87 CYS A O 1
ATOM 665 N N . LYS A 1 88 ? 9.849 4.446 -14.392 1.00 98.31 88 LYS A N 1
ATOM 666 C CA . LYS A 1 88 ? 10.457 5.011 -13.169 1.00 98.31 88 LYS A CA 1
ATOM 667 C C . LYS A 1 88 ? 9.455 5.843 -12.372 1.00 98.31 88 LYS A C 1
ATOM 669 O O . LYS A 1 88 ? 9.427 5.738 -11.151 1.00 98.31 88 LYS A O 1
ATOM 674 N N . ASN A 1 89 ? 8.636 6.640 -13.056 1.00 98.44 89 ASN A N 1
ATOM 675 C CA . ASN A 1 89 ? 7.605 7.439 -12.398 1.00 98.44 89 ASN A CA 1
ATOM 676 C C . ASN A 1 89 ? 6.547 6.537 -11.753 1.00 98.44 89 ASN A C 1
ATOM 678 O O . ASN A 1 89 ? 6.280 6.696 -10.568 1.00 98.44 89 ASN A O 1
ATOM 682 N N . LEU A 1 90 ? 6.052 5.526 -12.477 1.00 98.75 90 LEU A N 1
ATOM 683 C CA . LEU A 1 90 ? 5.104 4.552 -11.922 1.00 98.75 90 LEU A CA 1
ATOM 684 C C . LEU A 1 90 ? 5.671 3.791 -10.717 1.00 98.75 90 LEU A C 1
ATOM 686 O O . LEU A 1 90 ? 4.939 3.508 -9.771 1.00 98.75 90 LEU A O 1
ATOM 690 N N . ALA A 1 91 ? 6.968 3.465 -10.731 1.00 98.81 91 ALA A N 1
ATOM 691 C CA . ALA A 1 91 ? 7.616 2.833 -9.587 1.00 98.81 91 ALA A CA 1
ATOM 692 C C . ALA A 1 91 ? 7.562 3.743 -8.351 1.00 98.81 91 ALA A C 1
ATOM 694 O O . ALA A 1 91 ? 7.083 3.317 -7.304 1.00 98.81 91 ALA A O 1
ATOM 695 N N . LYS A 1 92 ? 7.945 5.016 -8.507 1.00 98.81 92 LYS A N 1
ATOM 696 C CA . LYS A 1 92 ? 7.903 6.019 -7.434 1.00 98.81 92 LYS A CA 1
ATOM 697 C C . LYS A 1 92 ? 6.481 6.290 -6.928 1.00 98.81 92 LYS A C 1
ATOM 699 O O . LYS A 1 92 ? 6.266 6.425 -5.731 1.00 98.81 92 LYS A O 1
ATOM 704 N N . GLU A 1 93 ? 5.505 6.384 -7.827 1.00 98.81 93 GLU A N 1
ATOM 705 C CA . GLU A 1 93 ? 4.092 6.566 -7.467 1.00 98.81 93 GLU A CA 1
ATOM 706 C C . GLU A 1 93 ? 3.550 5.360 -6.691 1.00 98.81 93 GLU A C 1
ATOM 708 O O . GLU A 1 93 ? 2.785 5.524 -5.740 1.00 98.81 93 GLU A O 1
ATOM 713 N N . SER A 1 94 ? 3.987 4.151 -7.053 1.00 98.81 94 SER A N 1
ATOM 714 C CA . SER A 1 94 ? 3.639 2.929 -6.327 1.00 98.81 94 SER A CA 1
ATOM 715 C C . SER A 1 94 ? 4.282 2.898 -4.935 1.00 98.81 94 SER A C 1
ATOM 717 O O . SER A 1 94 ? 3.604 2.551 -3.976 1.00 98.81 94 SER A O 1
ATOM 719 N N . GLU A 1 95 ? 5.546 3.311 -4.791 1.00 98.81 95 GLU A N 1
ATOM 720 C CA . GLU A 1 95 ? 6.207 3.455 -3.479 1.00 98.81 95 GLU A CA 1
ATOM 721 C C . GLU A 1 95 ? 5.457 4.447 -2.582 1.00 98.81 95 GLU A C 1
ATOM 723 O O . GLU A 1 95 ? 5.088 4.108 -1.460 1.00 98.81 95 GLU A O 1
ATOM 728 N N . ALA A 1 96 ? 5.139 5.635 -3.104 1.00 98.81 96 ALA A N 1
ATOM 729 C CA . ALA A 1 96 ? 4.376 6.640 -2.366 1.00 98.81 96 ALA A CA 1
ATOM 730 C C . ALA A 1 96 ? 2.982 6.124 -1.965 1.00 98.81 96 ALA A C 1
ATOM 732 O O . ALA A 1 96 ? 2.526 6.351 -0.847 1.00 98.81 96 ALA A O 1
ATOM 733 N N . SER A 1 97 ? 2.318 5.381 -2.855 1.00 98.75 97 SER A N 1
ATOM 734 C CA . SER A 1 97 ? 1.024 4.758 -2.557 1.00 98.75 97 SER A CA 1
ATOM 735 C C . SER A 1 97 ? 1.147 3.700 -1.455 1.00 98.75 97 SER A C 1
ATOM 737 O O . SER A 1 97 ? 0.280 3.622 -0.588 1.00 98.75 97 SER A O 1
ATOM 739 N N . ALA A 1 98 ? 2.221 2.900 -1.447 1.00 98.88 98 ALA A N 1
ATOM 740 C CA . ALA A 1 98 ? 2.479 1.933 -0.381 1.00 98.88 98 ALA A CA 1
ATOM 741 C C . ALA A 1 98 ? 2.626 2.620 0.985 1.00 98.88 98 ALA A C 1
ATOM 743 O O . ALA A 1 98 ? 2.028 2.175 1.963 1.00 98.88 98 ALA A O 1
ATOM 744 N N . GLU A 1 99 ? 3.363 3.731 1.046 1.00 98.81 99 GLU A N 1
ATOM 745 C CA . GLU A 1 99 ? 3.500 4.534 2.266 1.00 98.81 99 GLU A CA 1
ATOM 746 C C . GLU A 1 99 ? 2.146 5.074 2.746 1.00 98.81 99 GLU A C 1
ATOM 748 O O . GLU A 1 99 ? 1.817 4.934 3.924 1.00 98.81 99 GLU A O 1
ATOM 753 N N . GLN A 1 100 ? 1.325 5.612 1.839 1.00 98.81 100 GLN A N 1
ATOM 754 C CA . GLN A 1 100 ? -0.020 6.098 2.166 1.00 98.81 100 GLN A CA 1
ATOM 755 C C . GLN A 1 100 ? -0.918 4.987 2.721 1.00 98.81 100 GLN A C 1
ATOM 757 O O . GLN A 1 100 ? -1.602 5.191 3.725 1.00 98.81 100 GLN A O 1
ATOM 762 N N . TYR A 1 101 ? -0.879 3.793 2.125 1.00 98.81 101 TYR A N 1
ATOM 763 C CA . TYR A 1 101 ? -1.596 2.630 2.648 1.00 98.81 101 TYR A CA 1
ATOM 764 C C . TYR A 1 101 ? -1.127 2.247 4.058 1.00 98.81 101 TYR A C 1
ATOM 766 O O . TYR A 1 101 ? -1.958 2.012 4.934 1.00 98.81 101 TYR A O 1
ATOM 774 N N . ARG A 1 102 ? 0.185 2.271 4.332 1.00 98.75 102 ARG A N 1
ATOM 775 C CA . ARG A 1 102 ? 0.707 2.027 5.689 1.00 98.75 102 ARG A CA 1
ATOM 776 C C . ARG A 1 102 ? 0.264 3.093 6.688 1.00 98.75 102 ARG A C 1
ATOM 778 O O . ARG A 1 102 ? -0.030 2.760 7.835 1.00 98.75 102 ARG A O 1
ATOM 785 N N . THR A 1 103 ? 0.180 4.358 6.273 1.00 98.81 103 THR A N 1
ATOM 786 C CA . THR A 1 103 ? -0.377 5.427 7.113 1.00 98.81 103 THR A CA 1
ATOM 787 C C . THR A 1 103 ? -1.828 5.130 7.483 1.00 98.81 103 THR A C 1
ATOM 789 O O . THR A 1 103 ? -2.150 5.136 8.670 1.00 98.81 103 THR A O 1
ATOM 792 N N . MET A 1 104 ? -2.676 4.778 6.513 1.00 98.62 104 MET A N 1
ATOM 793 C CA . MET A 1 104 ? -4.075 4.426 6.788 1.00 98.62 104 MET A CA 1
ATOM 794 C C . MET A 1 104 ? -4.186 3.196 7.700 1.00 98.62 104 MET A C 1
ATOM 796 O O . MET A 1 104 ? -4.956 3.198 8.661 1.00 98.62 104 MET A O 1
ATOM 800 N N . ALA A 1 105 ? -3.365 2.165 7.482 1.00 98.75 105 ALA A N 1
ATOM 801 C CA . ALA A 1 105 ? -3.319 1.008 8.373 1.00 98.75 105 ALA A CA 1
ATOM 802 C C . ALA A 1 105 ? -2.963 1.395 9.821 1.00 98.75 105 ALA A C 1
ATOM 804 O O . ALA A 1 105 ? -3.583 0.913 10.773 1.00 98.75 105 ALA A O 1
ATOM 805 N N . ALA A 1 106 ? -1.983 2.283 10.006 1.00 98.81 106 ALA A N 1
ATOM 806 C CA . ALA A 1 106 ? -1.585 2.771 11.323 1.00 98.81 106 ALA A CA 1
ATOM 807 C C . ALA A 1 106 ? -2.696 3.588 12.009 1.00 98.81 106 ALA A C 1
ATOM 809 O O . ALA A 1 106 ? -2.908 3.441 13.215 1.00 98.81 106 ALA A O 1
ATOM 810 N N . GLU A 1 107 ? -3.433 4.407 11.258 1.00 98.62 107 GLU A N 1
ATOM 811 C CA . GLU A 1 107 ? -4.581 5.162 11.772 1.00 98.62 107 GLU A CA 1
ATOM 812 C C . GLU A 1 107 ? -5.691 4.231 12.269 1.00 98.62 107 GLU A C 1
ATOM 814 O O . GLU A 1 107 ? -6.183 4.398 13.386 1.00 98.62 107 GLU A O 1
ATOM 819 N N . HIS A 1 108 ? -6.022 3.188 11.505 1.00 98.50 108 HIS A N 1
ATOM 820 C CA . HIS A 1 108 ? -7.008 2.193 11.923 1.00 98.50 108 HIS A CA 1
ATOM 821 C C . HIS A 1 108 ? -6.549 1.371 13.137 1.00 98.50 108 HIS A C 1
ATOM 823 O O . HIS A 1 108 ? -7.326 1.180 14.074 1.00 98.50 108 HIS A O 1
ATOM 829 N N . LYS A 1 109 ? -5.268 0.986 13.219 1.00 98.56 109 LYS A N 1
ATOM 830 C CA . LYS A 1 109 ? -4.700 0.361 14.433 1.00 98.56 109 LYS A CA 1
ATOM 831 C C . LYS A 1 109 ? -4.842 1.264 15.663 1.00 98.56 109 LYS A C 1
ATOM 833 O O . LYS A 1 109 ? -5.172 0.783 16.745 1.00 98.56 109 LYS A O 1
ATOM 838 N N . LYS A 1 110 ? -4.629 2.574 15.507 1.00 98.25 110 LYS A N 1
ATOM 839 C CA . LYS A 1 110 ? -4.811 3.549 16.591 1.00 98.25 110 LYS A CA 1
ATOM 840 C C . LYS A 1 110 ? -6.279 3.660 17.016 1.00 98.25 110 LYS A C 1
ATOM 842 O O . LYS A 1 110 ? -6.545 3.698 18.215 1.00 98.25 110 LYS A O 1
ATOM 847 N N . MET A 1 111 ? -7.219 3.674 16.070 1.00 97.62 111 MET A N 1
ATOM 848 C CA . MET A 1 111 ? -8.657 3.681 16.376 1.00 97.62 111 MET A CA 1
ATOM 849 C C . MET A 1 111 ? -9.081 2.426 17.151 1.00 97.62 111 MET A C 1
ATOM 851 O O . MET A 1 111 ? -9.801 2.538 18.143 1.00 97.62 111 MET A O 1
ATOM 855 N N . ALA A 1 112 ? -8.557 1.252 16.782 1.00 97.81 112 ALA A N 1
ATOM 856 C CA . ALA A 1 112 ? -8.799 0.015 17.523 1.00 97.81 112 ALA A CA 1
ATOM 857 C C . ALA A 1 112 ? -8.333 0.113 18.988 1.00 97.81 112 ALA A C 1
ATOM 859 O O . ALA A 1 112 ? -9.088 -0.206 19.906 1.00 97.81 112 ALA A O 1
ATOM 860 N N . GLN A 1 113 ? -7.119 0.624 19.222 1.00 96.31 113 GLN A N 1
ATOM 861 C CA . GLN A 1 113 ? -6.575 0.822 20.573 1.00 96.31 113 GLN A CA 1
ATOM 862 C C . GLN A 1 113 ? -7.409 1.807 21.403 1.00 96.31 113 GLN A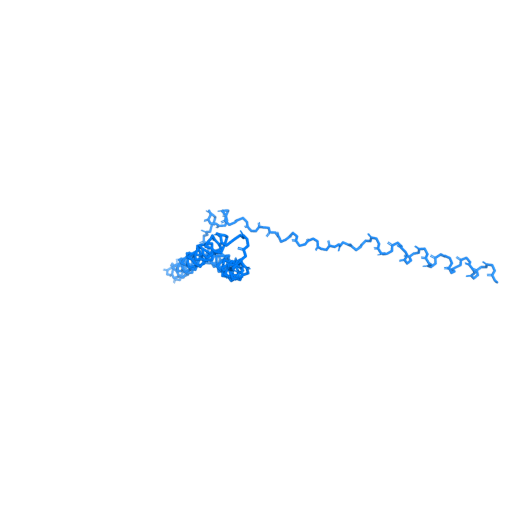 C 1
ATOM 864 O O . GLN A 1 113 ? -7.611 1.603 22.599 1.00 96.31 113 GLN A O 1
ATOM 869 N N . GLN A 1 114 ? -7.894 2.882 20.776 1.00 94.81 114 GLN A N 1
ATOM 870 C CA . GLN A 1 114 ? -8.728 3.880 21.442 1.00 94.81 114 GLN A CA 1
ATOM 871 C C . GLN A 1 114 ? -10.061 3.285 21.901 1.00 94.81 114 GLN A C 1
ATOM 873 O O . GLN A 1 114 ? -10.448 3.513 23.046 1.00 94.81 114 GLN A O 1
ATOM 878 N N . LYS A 1 115 ? -10.721 2.489 21.053 1.00 92.88 115 LYS A N 1
ATOM 879 C CA . LYS A 1 115 ? -11.975 1.807 21.401 1.00 92.88 115 LYS A CA 1
ATOM 880 C C . LYS A 1 115 ? -11.780 0.775 22.516 1.00 92.88 115 LYS A C 1
ATOM 882 O O . LYS A 1 115 ? -12.486 0.835 23.513 1.00 92.88 115 LYS A O 1
ATOM 887 N N . GLN A 1 116 ? -10.730 -0.050 22.449 1.00 89.06 116 GLN A N 1
ATOM 888 C CA . GLN A 1 116 ? -10.394 -0.990 23.537 1.00 89.06 116 GLN A CA 1
ATOM 889 C C . GLN A 1 116 ? -10.179 -0.282 24.883 1.00 89.06 116 GLN A C 1
ATOM 891 O O . GLN A 1 116 ? -10.592 -0.775 25.936 1.00 89.06 116 GLN A O 1
ATOM 896 N N . GLY A 1 117 ? -9.532 0.887 24.860 1.00 85.25 117 GLY A N 1
ATOM 897 C CA . GLY A 1 117 ? -9.332 1.709 26.052 1.00 85.25 117 GLY A CA 1
ATOM 898 C C . GLY A 1 117 ? -10.629 2.298 26.615 1.00 85.25 117 GLY A C 1
ATOM 899 O O . GLY A 1 117 ? -10.759 2.394 27.832 1.00 85.25 117 GLY A O 1
ATOM 900 N N . GLN A 1 118 ? -11.584 2.661 25.753 1.00 76.25 118 GLN A N 1
ATOM 901 C CA . GLN A 1 118 ? -12.901 3.179 26.145 1.00 76.25 118 GLN A CA 1
ATOM 902 C C . GLN A 1 118 ? -13.784 2.082 26.751 1.00 76.25 118 GLN A C 1
ATOM 904 O O . GLN A 1 118 ? -14.342 2.283 27.829 1.00 76.25 118 GLN A O 1
ATOM 909 N N . ASP A 1 119 ? -13.825 0.901 26.131 1.00 74.81 119 ASP A N 1
ATOM 910 C CA . ASP A 1 119 ? -14.602 -0.246 26.623 1.00 74.81 119 ASP A CA 1
ATOM 911 C C . ASP A 1 119 ? -14.136 -0.698 28.015 1.00 74.81 119 ASP A C 1
ATOM 913 O O . ASP A 1 119 ? -14.927 -1.125 28.854 1.00 74.81 119 ASP A O 1
ATOM 917 N N . SER A 1 120 ? -12.842 -0.531 28.300 1.00 69.69 120 SER A N 1
ATOM 918 C CA . SER A 1 120 ? -12.235 -0.852 29.597 1.00 69.69 120 SER A CA 1
ATOM 919 C C . SER A 1 120 ? -12.569 0.155 30.711 1.00 69.69 120 SER A C 1
ATOM 921 O O . SER A 1 120 ? -12.268 -0.103 31.877 1.00 69.69 120 SER A O 1
ATOM 923 N N . GLN A 1 121 ? -13.134 1.320 30.376 1.00 60.31 121 GLN A N 1
ATOM 924 C CA . GLN A 1 121 ? -13.377 2.435 31.303 1.00 60.31 121 GLN A CA 1
ATOM 925 C C . GLN A 1 121 ? -14.861 2.651 31.631 1.00 60.31 121 GLN A C 1
ATOM 927 O O . GLN A 1 121 ? -15.176 3.482 32.486 1.00 60.31 121 GLN A O 1
ATOM 932 N N . GLN A 1 122 ? -15.777 1.912 31.000 1.00 47.97 122 GLN A N 1
ATOM 933 C CA . GLN A 1 122 ? -17.213 2.051 31.234 1.00 47.97 122 GLN A CA 1
ATOM 934 C C . GLN A 1 122 ? -17.666 1.127 32.388 1.00 47.97 122 GLN A C 1
ATOM 936 O O . GLN A 1 122 ? -17.481 -0.088 32.291 1.00 47.97 122 GLN A O 1
ATOM 941 N N . PRO A 1 123 ? -18.229 1.648 33.501 1.00 51.03 123 PRO A N 1
ATOM 942 C CA . PRO A 1 123 ? -18.765 0.799 34.564 1.00 51.03 123 PRO A CA 1
ATOM 943 C C . PRO A 1 123 ? -20.025 0.071 34.068 1.00 51.03 123 PRO A C 1
ATOM 945 O O . PRO A 1 123 ? -20.865 0.686 33.405 1.00 51.03 123 PRO A O 1
ATOM 948 N N . GLN A 1 124 ? -20.120 -1.229 34.374 1.00 47.56 124 GLN A N 1
ATOM 949 C CA . GLN A 1 124 ? -21.302 -2.059 34.101 1.00 47.56 124 GLN A CA 1
ATOM 950 C C . GLN A 1 124 ? -22.514 -1.649 34.938 1.00 47.56 124 GLN A C 1
ATOM 952 O O . GLN A 1 124 ? -22.312 -1.244 36.108 1.00 47.56 124 GLN A O 1
#